Protein AF-A0A1I6ZX59-F1 (afdb_monomer_lite)

Radius of gyration: 20.3 Å; chains: 1; bounding box: 28×50×52 Å

Organism: NCBI:txid995060

Foldseek 3Di:
DAFAEAEDECAAPVQHVVNSLVVCVVGVRYAYEYAYPDNDDDQEPVPQCQRPVQVVCCVPPNDHQDDDDDRDGSHYGYHDDDDDPPDDPPCPDPPPPDPPDDPDPVVVVVVVVVVD

pLDDT: mean 88.49, std 14.09, range [45.44, 98.62]

Sequence (116 aa):
MSGALLINQEFDAATPYSGALEVRRRFPESALIGVRSGVTHSGSLSGNACVDDRIAAYLADGELPERKRGDRADVVCAPLPAPDPGSEPNSGAKRRSEPRTTQPTVLRTALRSARR

Secondary structure (DSSP, 8-state):
--PPEEEEETT-SSS-HHHHHHHHHH-TT-EEEEETT---S--TTSS-HHHHHHHHHHHHH---PPPPSSSS-SEEEPPPPPPPTTSPP---S-------PPPPHHHHHHHHHTT-

Structure (mmCIF, N/CA/C/O backbone):
data_AF-A0A1I6ZX59-F1
#
_entry.id   AF-A0A1I6ZX59-F1
#
loop_
_atom_site.group_PDB
_atom_site.id
_atom_site.type_symbol
_atom_site.label_atom_id
_atom_site.label_alt_id
_atom_site.label_comp_id
_atom_site.label_asym_id
_atom_site.label_entity_id
_atom_site.label_seq_id
_atom_site.pdbx_PDB_ins_code
_atom_site.Cartn_x
_atom_site.Cartn_y
_atom_site.Cartn_z
_atom_site.occupancy
_atom_site.B_iso_or_equiv
_atom_site.auth_seq_id
_atom_site.auth_comp_id
_atom_site.auth_asym_id
_atom_site.auth_atom_id
_atom_site.pdbx_PDB_model_num
ATOM 1 N N . MET A 1 1 ? -15.171 -5.585 13.730 1.00 54.72 1 MET A N 1
ATOM 2 C CA . MET A 1 1 ? -14.806 -4.153 13.782 1.00 54.72 1 MET A CA 1
ATOM 3 C C . MET A 1 1 ? -14.353 -3.777 12.387 1.00 54.72 1 MET A C 1
ATOM 5 O O . MET A 1 1 ? -13.530 -4.496 11.843 1.00 54.72 1 MET A O 1
ATOM 9 N N . SER A 1 2 ? -14.952 -2.754 11.780 1.00 77.62 2 SER A N 1
ATOM 10 C CA . SER A 1 2 ? -14.664 -2.365 10.394 1.00 77.62 2 SER A CA 1
ATOM 11 C C . SER A 1 2 ? -13.552 -1.315 10.386 1.00 77.62 2 SER A C 1
ATOM 13 O O . SER A 1 2 ? -13.794 -0.161 10.733 1.00 77.62 2 SER A O 1
ATOM 15 N N . GLY A 1 3 ? -12.330 -1.727 10.057 1.00 93.19 3 GLY A N 1
ATOM 16 C CA . GLY A 1 3 ? -11.193 -0.831 9.835 1.00 93.19 3 GLY A CA 1
ATOM 17 C C . GLY A 1 3 ? -10.987 -0.539 8.350 1.00 93.19 3 GLY A C 1
ATOM 18 O O . GLY A 1 3 ? -11.619 -1.168 7.511 1.00 93.19 3 GLY A O 1
ATOM 19 N N . ALA A 1 4 ? -10.106 0.402 8.013 1.00 96.75 4 ALA A N 1
ATOM 20 C CA . ALA A 1 4 ? -9.758 0.696 6.621 1.00 96.75 4 ALA A CA 1
ATOM 21 C C . ALA A 1 4 ? -8.484 -0.048 6.190 1.00 96.75 4 ALA A C 1
ATOM 23 O O . ALA A 1 4 ? -7.489 -0.041 6.919 1.00 96.75 4 ALA A O 1
ATOM 24 N N . LEU A 1 5 ? -8.476 -0.614 4.982 1.00 97.94 5 LEU A N 1
ATOM 25 C CA . LEU A 1 5 ? -7.247 -1.075 4.336 1.00 97.94 5 LEU A CA 1
ATOM 26 C C . LEU A 1 5 ? -6.571 0.095 3.606 1.00 97.94 5 LEU A C 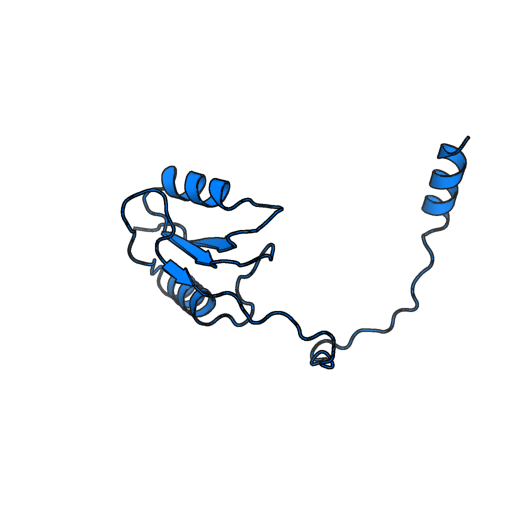1
ATOM 28 O O . LEU A 1 5 ? -7.144 0.691 2.695 1.00 97.94 5 LEU A O 1
ATOM 32 N N . LEU A 1 6 ? -5.344 0.416 4.004 1.00 97.81 6 LEU A N 1
ATOM 33 C CA . LEU A 1 6 ? -4.494 1.435 3.393 1.00 97.81 6 LEU A CA 1
ATOM 34 C C . LEU A 1 6 ? -3.441 0.760 2.512 1.00 97.81 6 LEU A C 1
ATOM 36 O O . LEU A 1 6 ? -2.899 -0.288 2.867 1.00 97.81 6 LEU A O 1
ATOM 40 N N . ILE A 1 7 ? -3.115 1.373 1.377 1.00 98.06 7 ILE A N 1
ATOM 41 C CA . ILE A 1 7 ? -2.147 0.841 0.410 1.00 98.06 7 ILE A CA 1
ATOM 42 C C . ILE A 1 7 ? -1.271 2.000 -0.053 1.00 98.06 7 ILE A C 1
ATOM 44 O O . ILE A 1 7 ? -1.799 3.018 -0.490 1.00 98.06 7 ILE A O 1
ATOM 48 N N . ASN A 1 8 ? 0.054 1.859 0.028 1.00 98.00 8 ASN A N 1
ATOM 49 C CA . ASN A 1 8 ? 0.975 2.885 -0.465 1.00 98.00 8 ASN A CA 1
ATOM 50 C C . ASN A 1 8 ? 2.276 2.279 -1.001 1.00 98.00 8 ASN A C 1
ATOM 52 O O . ASN A 1 8 ? 2.734 1.232 -0.540 1.00 98.00 8 ASN A O 1
ATOM 56 N N . GLN A 1 9 ? 2.900 2.971 -1.950 1.00 97.44 9 GLN A N 1
ATOM 57 C CA . GLN A 1 9 ? 4.252 2.660 -2.419 1.00 97.44 9 GLN A CA 1
ATOM 58 C C . GLN A 1 9 ? 5.277 3.475 -1.612 1.00 97.44 9 GLN A C 1
ATOM 60 O O . GLN A 1 9 ? 4.968 4.578 -1.163 1.00 97.44 9 GLN A O 1
ATOM 65 N N . GLU A 1 10 ? 6.486 2.956 -1.396 1.00 97.12 10 GLU A N 1
ATOM 66 C CA . GLU A 1 10 ? 7.515 3.650 -0.598 1.00 97.12 10 GLU A CA 1
ATOM 67 C C . GLU A 1 10 ? 7.939 5.004 -1.201 1.00 97.12 10 GLU A C 1
ATOM 69 O O . GLU A 1 10 ? 8.127 5.971 -0.464 1.00 97.12 10 GLU A O 1
ATOM 74 N N . PHE A 1 11 ? 8.026 5.096 -2.532 1.00 97.06 11 PHE A N 1
ATOM 75 C CA . PHE A 1 11 ? 8.460 6.285 -3.275 1.00 97.06 11 PHE A CA 1
ATOM 76 C C . PHE A 1 11 ? 7.336 6.917 -4.115 1.00 97.06 11 PHE A C 1
ATOM 78 O O . PHE A 1 11 ? 7.594 7.480 -5.179 1.00 97.06 11 PHE A O 1
ATOM 85 N N . ASP A 1 12 ? 6.084 6.834 -3.656 1.00 97.56 12 ASP A N 1
ATOM 86 C CA . ASP A 1 12 ? 4.976 7.575 -4.270 1.00 97.56 12 ASP A CA 1
ATOM 87 C C . ASP A 1 12 ? 5.184 9.092 -4.092 1.00 97.56 12 ASP A C 1
ATOM 89 O O . ASP A 1 12 ? 5.202 9.605 -2.972 1.00 97.56 12 ASP A O 1
ATOM 93 N N . ALA A 1 13 ? 5.358 9.815 -5.200 1.00 96.25 13 ALA A N 1
ATOM 94 C CA . ALA A 1 13 ? 5.618 11.254 -5.182 1.00 96.25 13 ALA A CA 1
ATOM 95 C C . ALA A 1 13 ? 4.358 12.108 -4.956 1.00 96.25 13 ALA A C 1
ATOM 97 O O . ALA A 1 13 ? 4.464 13.223 -4.446 1.00 96.25 13 ALA A O 1
ATOM 98 N N . ALA A 1 14 ? 3.180 11.622 -5.354 1.00 97.56 14 ALA A N 1
ATOM 99 C CA . ALA A 1 14 ? 1.932 12.379 -5.258 1.00 97.56 14 ALA A CA 1
ATOM 100 C C . ALA A 1 14 ? 1.284 12.212 -3.879 1.00 97.56 14 ALA A C 1
ATOM 102 O O . ALA A 1 14 ? 0.765 13.176 -3.314 1.00 97.56 14 ALA A O 1
ATOM 103 N N . THR A 1 15 ? 1.377 11.009 -3.310 1.00 96.62 15 THR A N 1
ATOM 104 C CA . THR A 1 15 ? 0.955 10.699 -1.940 1.00 96.62 15 THR A CA 1
ATOM 105 C C . THR A 1 15 ? 2.109 10.059 -1.166 1.00 96.62 15 THR A C 1
ATOM 107 O O . THR A 1 15 ? 2.190 8.831 -1.076 1.00 96.62 15 THR A O 1
ATOM 110 N N . PRO A 1 16 ? 3.022 10.877 -0.600 1.00 97.44 16 PRO A N 1
ATOM 111 C CA . PRO A 1 16 ? 4.208 10.380 0.090 1.00 97.44 16 PRO A CA 1
ATOM 112 C C . PRO A 1 16 ? 3.887 9.367 1.188 1.00 97.44 16 PRO A C 1
ATOM 114 O O . PRO A 1 16 ? 2.937 9.537 1.954 1.00 97.44 16 PRO A O 1
ATOM 117 N N . TYR A 1 17 ? 4.735 8.345 1.320 1.00 97.75 17 TYR A N 1
ATOM 118 C CA . TYR A 1 17 ? 4.551 7.240 2.268 1.00 97.75 17 TYR A CA 1
ATOM 119 C C . TYR A 1 17 ? 4.409 7.687 3.733 1.00 97.75 17 TYR A C 1
ATOM 121 O O . TYR A 1 17 ? 3.661 7.085 4.503 1.00 97.75 17 TYR A O 1
ATOM 129 N N . SER A 1 18 ? 5.048 8.795 4.118 1.00 98.31 18 SER A N 1
ATOM 130 C CA . SER A 1 18 ? 4.866 9.415 5.439 1.00 98.31 18 SER A CA 1
ATOM 131 C C . SER A 1 18 ? 3.418 9.848 5.707 1.00 98.31 18 SER A C 1
ATOM 133 O O . SER A 1 18 ? 2.962 9.790 6.848 1.00 98.31 18 SER A O 1
ATOM 135 N N . GLY A 1 19 ? 2.671 10.227 4.668 1.00 98.12 19 GLY A N 1
ATOM 136 C CA . GLY A 1 19 ? 1.239 10.499 4.748 1.00 98.12 19 GLY A CA 1
ATOM 137 C C . GLY A 1 19 ? 0.431 9.239 5.054 1.00 98.12 19 GLY A C 1
ATOM 138 O O . GLY A 1 19 ? -0.443 9.271 5.916 1.00 98.12 19 GLY A O 1
ATOM 139 N N . ALA A 1 20 ? 0.762 8.108 4.425 1.00 97.69 20 ALA A N 1
ATOM 140 C CA . ALA A 1 20 ? 0.113 6.826 4.711 1.00 97.69 20 ALA A CA 1
ATOM 141 C C . ALA A 1 20 ? 0.373 6.355 6.154 1.00 97.69 20 ALA A C 1
ATOM 143 O O . ALA A 1 20 ? -0.541 5.871 6.823 1.00 97.69 20 ALA A O 1
ATOM 144 N N . LEU A 1 21 ? 1.595 6.556 6.658 1.00 98.44 21 LEU A N 1
ATOM 145 C CA . LEU A 1 21 ? 1.947 6.311 8.059 1.00 98.44 21 LEU A CA 1
ATOM 146 C C . LEU A 1 21 ? 1.140 7.197 9.022 1.00 98.44 21 LEU A C 1
ATOM 148 O O . LEU A 1 21 ? 0.588 6.705 10.008 1.00 98.44 21 LEU A O 1
ATOM 152 N N . GLU A 1 22 ? 0.982 8.483 8.705 1.00 98.50 22 GLU A N 1
ATOM 153 C CA . GLU A 1 22 ? 0.154 9.395 9.501 1.00 98.50 22 GLU A CA 1
ATOM 154 C C . GLU A 1 22 ? -1.328 8.988 9.512 1.00 98.50 22 GLU A C 1
ATOM 156 O O . GLU A 1 22 ? -1.953 8.937 10.572 1.00 98.50 22 GLU A O 1
ATOM 161 N N . VAL A 1 23 ? -1.904 8.633 8.360 1.00 97.94 23 VAL A N 1
ATOM 162 C CA . VAL A 1 23 ? -3.281 8.113 8.303 1.00 97.94 23 VAL A CA 1
ATOM 163 C C . VAL A 1 23 ? -3.390 6.859 9.168 1.00 97.94 23 VAL A C 1
ATOM 165 O O . VAL A 1 23 ? -4.240 6.791 10.056 1.00 97.94 23 VAL A O 1
ATOM 168 N N . ARG A 1 24 ? -2.474 5.901 9.011 1.00 97.75 24 ARG A N 1
ATOM 169 C CA . ARG A 1 24 ? -2.450 4.689 9.834 1.00 97.75 24 ARG A CA 1
ATOM 170 C C . ARG A 1 24 ? -2.385 4.997 11.333 1.00 97.75 24 ARG A C 1
ATOM 172 O O . ARG A 1 24 ? -3.015 4.296 12.127 1.00 97.75 24 ARG A O 1
ATOM 179 N N . ARG A 1 25 ? -1.627 6.017 11.742 1.00 97.44 25 ARG A N 1
ATOM 180 C CA . ARG A 1 25 ? -1.520 6.460 13.139 1.00 97.44 25 ARG A CA 1
ATOM 181 C C . ARG A 1 25 ? -2.829 7.054 13.659 1.00 97.44 25 ARG A C 1
ATOM 183 O O . ARG A 1 25 ? -3.214 6.745 14.783 1.00 97.44 25 ARG A O 1
ATOM 190 N N . ARG A 1 26 ? -3.517 7.869 12.854 1.00 97.56 26 ARG A N 1
ATOM 191 C CA . ARG A 1 26 ? -4.800 8.499 13.219 1.00 97.56 26 ARG A CA 1
ATOM 192 C C . ARG A 1 26 ? -5.977 7.522 13.233 1.00 97.56 26 ARG A C 1
ATOM 194 O O . ARG A 1 26 ? -6.917 7.731 13.992 1.00 97.56 26 ARG A O 1
ATOM 201 N N . PHE A 1 27 ? -5.918 6.462 12.428 1.00 96.69 27 PHE A N 1
ATOM 202 C CA . PHE A 1 27 ? -6.951 5.429 12.337 1.00 96.69 27 PHE A CA 1
ATOM 203 C C . PHE A 1 27 ? -6.416 4.093 12.885 1.00 96.69 27 PHE A C 1
ATOM 205 O O . PHE A 1 27 ? -5.893 3.283 12.117 1.00 96.69 27 PHE A O 1
ATOM 212 N N . PRO A 1 28 ? -6.505 3.830 14.203 1.00 94.12 28 PRO A N 1
ATOM 213 C CA . PRO A 1 28 ? -5.852 2.678 14.836 1.00 94.12 28 PRO A CA 1
ATOM 214 C C . PRO A 1 28 ? -6.398 1.318 14.382 1.00 94.12 28 PRO A C 1
ATOM 216 O O . PRO A 1 28 ? -5.647 0.349 14.379 1.00 94.12 28 PRO A O 1
ATOM 219 N N . GLU A 1 29 ? -7.650 1.269 13.927 1.00 95.88 29 GLU A N 1
ATOM 220 C CA . GLU A 1 29 ? -8.274 0.060 13.372 1.00 95.88 29 GLU A CA 1
ATOM 221 C C . GLU A 1 29 ? -7.876 -0.205 11.910 1.00 95.88 29 GLU A C 1
ATOM 223 O O . GLU A 1 29 ? -8.249 -1.225 11.346 1.00 95.88 29 GLU A O 1
ATOM 228 N N . SER A 1 30 ? -7.146 0.711 11.261 1.00 97.44 30 SER A N 1
ATOM 229 C CA . SER A 1 30 ? -6.664 0.500 9.890 1.00 97.44 30 SER A CA 1
ATOM 230 C C . SER A 1 30 ? -5.463 -0.447 9.831 1.00 97.44 30 SER A C 1
ATOM 232 O O . SER A 1 30 ? -4.749 -0.630 10.820 1.00 97.44 30 SER A O 1
ATOM 234 N N . ALA A 1 31 ? -5.189 -0.990 8.648 1.00 98.19 31 ALA A N 1
ATOM 235 C CA . ALA A 1 31 ? -3.943 -1.692 8.353 1.00 98.19 31 ALA A CA 1
ATOM 236 C C . ALA A 1 31 ? -3.316 -1.153 7.061 1.00 98.19 31 ALA A C 1
ATOM 238 O O . ALA A 1 31 ? -4.031 -0.815 6.122 1.00 98.19 31 ALA A O 1
ATOM 239 N N . LEU A 1 32 ? -1.986 -1.069 7.004 1.00 98.50 32 LEU A N 1
ATOM 240 C CA . LEU A 1 32 ? -1.229 -0.561 5.860 1.00 98.50 32 LEU A CA 1
ATOM 241 C C . LEU A 1 32 ? -0.452 -1.670 5.156 1.00 98.50 32 LEU A C 1
ATOM 243 O O . LEU A 1 32 ? 0.437 -2.298 5.738 1.00 98.50 32 LEU A O 1
ATOM 247 N N . ILE A 1 33 ? -0.719 -1.817 3.864 1.00 98.56 33 ILE A N 1
ATOM 248 C CA . ILE A 1 33 ? 0.145 -2.515 2.919 1.00 98.56 33 ILE A CA 1
ATOM 249 C C . ILE A 1 33 ? 1.146 -1.500 2.358 1.00 98.56 33 ILE A C 1
ATOM 251 O O . ILE A 1 33 ? 0.767 -0.535 1.693 1.00 98.56 33 ILE A O 1
ATOM 255 N N . GLY A 1 34 ? 2.432 -1.720 2.623 1.00 98.00 34 GLY A N 1
ATOM 256 C CA . GLY A 1 34 ? 3.527 -0.958 2.030 1.00 98.00 34 GLY A CA 1
ATOM 257 C C . GLY A 1 34 ? 4.199 -1.749 0.915 1.00 98.00 34 GLY A C 1
ATOM 258 O O . GLY A 1 34 ? 4.546 -2.914 1.103 1.00 98.00 34 GLY A O 1
ATOM 259 N N . VAL A 1 35 ? 4.431 -1.131 -0.238 1.00 98.06 35 VAL A N 1
ATOM 260 C CA . VAL A 1 35 ? 5.239 -1.737 -1.304 1.00 98.06 35 VAL A CA 1
ATOM 261 C C . VAL A 1 35 ? 6.640 -1.142 -1.268 1.00 98.06 35 VAL A C 1
ATOM 263 O O . VAL A 1 35 ? 6.847 0.021 -1.627 1.00 98.06 35 VAL A O 1
ATOM 266 N N . ARG A 1 36 ? 7.602 -1.943 -0.798 1.00 97.50 36 ARG A N 1
ATOM 267 C CA . ARG A 1 36 ? 8.996 -1.516 -0.640 1.00 97.50 36 ARG A CA 1
ATOM 268 C C . ARG A 1 36 ? 9.604 -1.226 -2.004 1.00 97.50 36 ARG A C 1
ATOM 270 O O . ARG A 1 36 ? 9.447 -2.011 -2.930 1.00 97.50 36 ARG A O 1
ATOM 277 N N . SER A 1 37 ? 10.294 -0.104 -2.115 1.00 96.38 37 SER A N 1
ATOM 278 C CA . SER A 1 37 ? 10.907 0.407 -3.338 1.00 96.38 37 SER A CA 1
ATOM 279 C C . SER A 1 37 ? 9.933 0.620 -4.504 1.00 96.38 37 SER A C 1
ATOM 281 O O . SER A 1 37 ? 10.365 0.785 -5.642 1.00 96.38 37 SER A O 1
ATOM 283 N N . GLY A 1 38 ? 8.623 0.629 -4.240 1.00 95.50 38 GLY A N 1
ATOM 284 C CA . GLY A 1 38 ? 7.607 0.959 -5.232 1.00 95.50 38 GLY A CA 1
ATOM 285 C C . GLY A 1 38 ? 7.622 2.449 -5.572 1.00 95.50 38 GLY A C 1
ATOM 286 O O . GLY A 1 38 ? 7.798 3.276 -4.682 1.00 95.50 38 GLY A O 1
ATOM 287 N N . VAL A 1 39 ? 7.425 2.786 -6.848 1.00 94.81 39 VAL A N 1
ATOM 288 C CA . VAL A 1 39 ? 7.598 4.153 -7.394 1.00 94.81 39 VAL A CA 1
ATOM 289 C C . VAL A 1 39 ? 6.349 4.704 -8.092 1.00 94.81 39 VAL A C 1
ATOM 291 O O . VAL A 1 39 ? 6.382 5.784 -8.675 1.00 94.81 39 VAL A O 1
ATOM 294 N N . THR A 1 40 ? 5.252 3.946 -8.101 1.00 92.25 40 THR A N 1
ATOM 295 C CA . THR A 1 40 ? 4.011 4.333 -8.780 1.00 92.25 40 THR A CA 1
ATOM 296 C C . THR A 1 40 ? 3.095 5.132 -7.855 1.00 92.25 40 THR A C 1
ATOM 298 O O . THR A 1 40 ? 3.194 5.046 -6.634 1.00 92.25 40 THR A O 1
ATOM 301 N N . HIS A 1 41 ? 2.172 5.888 -8.448 1.00 92.50 41 HIS A N 1
ATOM 302 C CA . HIS A 1 41 ? 1.029 6.456 -7.745 1.00 92.50 41 HIS A CA 1
ATOM 303 C C . HIS A 1 41 ? -0.206 5.642 -8.139 1.00 92.50 41 HIS A C 1
ATOM 305 O O . HIS A 1 41 ? -0.598 5.672 -9.303 1.00 92.50 41 HIS A O 1
ATOM 311 N N . SER A 1 42 ? -0.795 4.903 -7.191 1.00 81.00 42 SER A N 1
ATOM 312 C CA . SER A 1 42 ? -1.859 3.891 -7.404 1.00 81.00 42 SER A CA 1
ATOM 313 C C . SER A 1 42 ? -1.385 2.540 -7.981 1.00 81.00 42 SER A C 1
ATOM 315 O O . SER A 1 42 ? -1.626 2.225 -9.140 1.00 81.00 42 SER A O 1
ATOM 317 N N . GLY A 1 43 ? -0.734 1.708 -7.157 1.00 84.81 43 GLY A N 1
ATOM 318 C CA . GLY A 1 43 ? -0.264 0.357 -7.531 1.00 84.81 43 GLY A CA 1
ATOM 319 C C . GLY A 1 43 ? -1.212 -0.810 -7.204 1.00 84.81 43 GLY A C 1
ATOM 320 O O . GLY A 1 43 ? -0.782 -1.961 -7.220 1.00 84.81 43 GLY A O 1
ATOM 321 N N . SER A 1 44 ? -2.462 -0.526 -6.841 1.00 92.38 44 SER A N 1
ATOM 322 C CA . SER A 1 44 ? -3.470 -1.528 -6.465 1.00 92.38 44 SER A CA 1
ATOM 323 C C . SER A 1 44 ? -4.071 -2.228 -7.688 1.00 92.38 44 SER A C 1
ATOM 325 O O . SER A 1 44 ? -4.214 -1.599 -8.736 1.00 92.38 44 SER A O 1
ATOM 327 N N . LEU A 1 45 ? -4.477 -3.496 -7.553 1.00 94.19 45 LEU A N 1
ATOM 328 C CA . LEU A 1 45 ? -5.185 -4.272 -8.588 1.00 94.19 45 LEU A CA 1
ATOM 329 C C . LEU A 1 45 ? -4.452 -4.286 -9.936 1.00 94.19 45 LEU A C 1
ATOM 331 O O . LEU A 1 45 ? -5.054 -4.185 -11.003 1.00 94.19 45 LEU A O 1
ATOM 335 N N . SER A 1 46 ? -3.124 -4.361 -9.864 1.00 92.81 46 SER A N 1
ATOM 336 C CA . SER A 1 46 ? -2.217 -4.225 -11.010 1.00 92.81 46 SER A CA 1
ATOM 337 C C . SER A 1 46 ? -1.426 -5.509 -11.296 1.00 92.81 46 SER A C 1
ATOM 339 O O . SER A 1 46 ? -0.483 -5.485 -12.084 1.00 92.81 46 SER A O 1
ATOM 341 N N . GLY A 1 47 ? -1.795 -6.633 -10.671 1.00 94.38 47 GLY A N 1
ATOM 342 C CA . GLY A 1 47 ? -1.168 -7.945 -10.854 1.00 94.38 47 GLY A CA 1
ATOM 343 C C . GLY A 1 47 ? -0.115 -8.289 -9.799 1.00 94.38 47 GLY A C 1
ATOM 344 O O . GLY A 1 47 ? 0.679 -9.208 -9.996 1.00 94.38 47 GLY A O 1
ATOM 345 N N . ASN A 1 48 ? -0.076 -7.562 -8.680 1.00 96.38 48 ASN A N 1
ATOM 346 C CA . ASN A 1 48 ? 0.809 -7.877 -7.562 1.00 96.38 48 ASN A CA 1
ATOM 347 C C . ASN A 1 48 ? 0.051 -8.740 -6.555 1.00 96.38 48 ASN A C 1
ATOM 349 O O . ASN A 1 48 ? -0.616 -8.193 -5.684 1.00 96.38 48 ASN A O 1
ATOM 353 N N . ALA A 1 49 ? 0.185 -10.066 -6.634 1.00 97.69 49 ALA A N 1
ATOM 354 C CA . ALA A 1 49 ? -0.563 -11.002 -5.783 1.00 97.69 49 ALA A CA 1
ATOM 355 C C . ALA A 1 49 ? -0.475 -10.672 -4.278 1.00 97.69 49 ALA A C 1
ATOM 357 O O . ALA A 1 49 ? -1.476 -10.693 -3.574 1.00 97.69 49 ALA A O 1
ATOM 358 N N . CYS A 1 50 ? 0.693 -10.242 -3.778 1.00 98.19 50 CYS A N 1
ATOM 359 C CA . CYS A 1 50 ? 0.836 -9.854 -2.370 1.00 98.19 50 CYS A CA 1
ATOM 360 C C . CYS A 1 50 ? -0.105 -8.702 -1.970 1.00 98.19 50 CYS A C 1
ATOM 362 O O . CYS A 1 50 ? -0.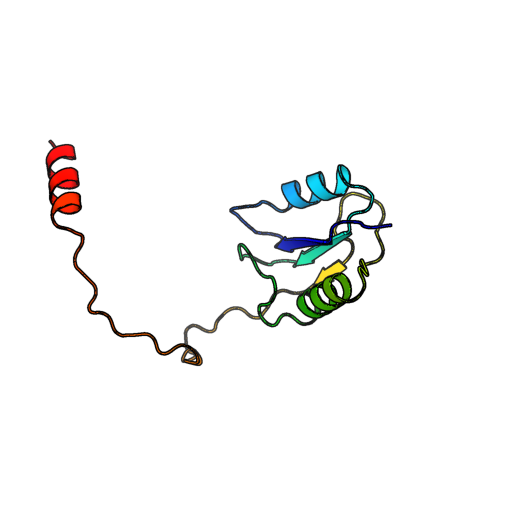635 -8.703 -0.857 1.00 98.19 50 CYS A O 1
ATOM 364 N N . VAL A 1 51 ? -0.307 -7.729 -2.859 1.00 98.25 51 VAL A N 1
ATOM 365 C CA . VAL A 1 51 ? -1.212 -6.592 -2.648 1.00 98.25 51 VAL A CA 1
ATOM 366 C C . VAL A 1 51 ? -2.652 -6.991 -2.974 1.00 98.25 51 VAL A C 1
ATOM 368 O O . VAL A 1 51 ? -3.543 -6.794 -2.152 1.00 98.25 51 VAL A O 1
ATOM 371 N N . ASP A 1 52 ? -2.868 -7.579 -4.147 1.00 98.19 52 ASP A N 1
ATOM 372 C CA . ASP A 1 52 ? -4.185 -7.826 -4.731 1.00 98.19 52 ASP A CA 1
ATOM 373 C C . ASP A 1 52 ? -4.977 -8.878 -3.948 1.00 98.19 52 ASP A C 1
ATOM 375 O O . ASP A 1 52 ? -6.162 -8.665 -3.698 1.00 98.19 52 ASP A O 1
ATOM 379 N N . ASP A 1 53 ? -4.332 -9.939 -3.453 1.00 98.38 53 ASP A N 1
ATOM 380 C CA . ASP A 1 53 ? -5.002 -10.964 -2.640 1.00 98.38 53 ASP A CA 1
ATOM 381 C C . ASP A 1 53 ? -5.536 -10.376 -1.324 1.00 98.38 53 ASP A C 1
ATOM 383 O O . ASP A 1 53 ? -6.606 -10.746 -0.849 1.00 98.38 53 ASP A O 1
ATOM 387 N N . ARG A 1 54 ? -4.823 -9.402 -0.742 1.00 98.12 54 ARG A N 1
ATOM 388 C CA . ARG A 1 54 ? -5.243 -8.726 0.499 1.00 98.12 54 ARG A CA 1
ATOM 389 C C . ARG A 1 54 ? -6.352 -7.716 0.263 1.00 98.12 54 ARG A C 1
ATOM 391 O O . ARG A 1 54 ? -7.209 -7.546 1.123 1.00 98.12 54 ARG A O 1
ATOM 398 N N . ILE A 1 55 ? -6.342 -7.056 -0.895 1.00 98.12 55 ILE A N 1
ATOM 399 C CA . ILE A 1 55 ? -7.474 -6.234 -1.326 1.00 98.12 55 ILE A CA 1
ATOM 400 C C . ILE A 1 55 ? -8.703 -7.125 -1.506 1.00 98.12 55 ILE A C 1
ATOM 402 O O . ILE A 1 55 ? -9.775 -6.774 -1.023 1.00 98.12 55 ILE A O 1
ATOM 406 N N . ALA A 1 56 ? -8.551 -8.273 -2.169 1.00 98.25 56 ALA A N 1
ATOM 407 C CA . ALA A 1 56 ? -9.642 -9.209 -2.403 1.00 98.25 56 ALA A CA 1
ATOM 408 C C . ALA A 1 56 ? -10.234 -9.739 -1.090 1.00 98.25 56 ALA A C 1
ATOM 410 O O . ALA A 1 56 ? -11.452 -9.696 -0.944 1.00 98.25 56 ALA A O 1
ATOM 411 N N . ALA A 1 57 ? -9.395 -10.153 -0.132 1.00 97.88 57 ALA A N 1
ATOM 412 C CA . ALA A 1 57 ? -9.837 -10.560 1.203 1.00 97.88 57 ALA A CA 1
ATOM 413 C C . ALA A 1 57 ? -10.625 -9.429 1.886 1.00 97.88 57 ALA A C 1
ATOM 415 O O . ALA A 1 57 ? -11.823 -9.561 2.112 1.00 97.88 57 ALA A O 1
ATOM 416 N N . TYR A 1 58 ? -10.022 -8.243 2.039 1.00 97.81 58 TYR A N 1
ATOM 417 C CA . TYR A 1 58 ? -10.686 -7.091 2.659 1.00 97.81 58 TYR A CA 1
ATOM 418 C C . TYR A 1 58 ? -12.040 -6.736 2.022 1.00 97.81 58 TYR A C 1
ATOM 420 O O . TYR A 1 58 ? -12.986 -6.388 2.725 1.00 97.81 58 TYR A O 1
ATOM 428 N N . LEU A 1 59 ? -12.159 -6.817 0.695 1.00 97.12 59 LEU A N 1
ATOM 429 C CA . LEU A 1 59 ? -13.422 -6.548 0.005 1.00 97.12 59 LEU A CA 1
ATOM 430 C C . LEU A 1 59 ? -14.454 -7.673 0.167 1.00 97.12 59 LEU A C 1
ATOM 432 O O . LEU A 1 59 ? -15.651 -7.387 0.149 1.00 97.12 59 LEU A O 1
ATOM 436 N N . ALA A 1 60 ? -14.018 -8.928 0.284 1.00 97.44 60 ALA A N 1
ATOM 437 C CA . ALA A 1 60 ? -14.898 -10.088 0.387 1.00 97.44 60 ALA A CA 1
ATOM 438 C C . ALA A 1 60 ? -15.471 -10.268 1.799 1.00 97.44 60 ALA A C 1
ATOM 440 O O . ALA A 1 60 ? -16.663 -10.543 1.945 1.00 97.44 60 ALA A O 1
ATOM 441 N N . ASP A 1 61 ? -14.639 -10.115 2.828 1.00 95.75 61 ASP A N 1
ATOM 442 C CA . ASP A 1 61 ? -14.982 -10.458 4.213 1.00 95.75 61 ASP A CA 1
ATOM 443 C C . ASP A 1 61 ? -14.601 -9.377 5.243 1.00 95.75 61 ASP A C 1
ATOM 445 O O . ASP A 1 61 ? -14.980 -9.477 6.414 1.00 95.75 61 ASP A O 1
ATOM 449 N N . GLY A 1 62 ? -13.920 -8.308 4.820 1.00 96.25 62 GLY A N 1
ATOM 450 C CA . GLY A 1 62 ? -13.425 -7.263 5.715 1.00 96.25 62 GLY A CA 1
ATOM 451 C C . GLY A 1 62 ? -12.117 -7.615 6.429 1.00 96.25 62 GLY A C 1
ATOM 452 O O . GLY A 1 62 ? -11.741 -6.895 7.357 1.00 96.25 62 GLY A O 1
ATOM 453 N N . GLU A 1 63 ? -11.425 -8.689 6.036 1.00 97.06 63 GLU A N 1
ATOM 454 C CA . GLU A 1 63 ? -10.149 -9.105 6.615 1.00 97.06 63 GLU A CA 1
ATOM 455 C C . GLU A 1 63 ? -9.078 -8.027 6.417 1.00 97.06 63 GLU A C 1
ATOM 457 O O . GLU A 1 63 ? -8.854 -7.498 5.327 1.00 97.06 63 GLU A O 1
ATOM 462 N N . LEU A 1 64 ? -8.380 -7.709 7.505 1.00 98.00 64 LEU A N 1
ATOM 463 C CA . LEU A 1 64 ? -7.246 -6.798 7.509 1.00 98.00 64 LEU A CA 1
ATOM 464 C C . LEU A 1 64 ? -5.978 -7.562 7.893 1.00 98.00 64 LEU A C 1
ATOM 466 O O . LEU A 1 64 ? -6.029 -8.423 8.775 1.00 98.00 64 LEU A O 1
ATOM 470 N N . PRO A 1 65 ? -4.815 -7.210 7.316 1.00 97.12 65 PRO A N 1
ATOM 471 C CA . PRO A 1 65 ? -3.548 -7.717 7.810 1.00 97.12 65 PRO A CA 1
ATOM 472 C C . PRO A 1 65 ? -3.345 -7.419 9.298 1.00 97.12 65 PRO A C 1
ATOM 474 O O . PRO A 1 65 ? -3.708 -6.343 9.776 1.00 97.12 65 PRO A O 1
ATOM 477 N N . GLU A 1 66 ? -2.692 -8.339 10.013 1.00 96.81 66 GLU A N 1
ATOM 478 C CA . GLU A 1 66 ? -2.382 -8.147 11.430 1.00 96.81 66 GLU A CA 1
ATOM 479 C C . GLU A 1 66 ? -1.578 -6.859 11.648 1.00 96.81 66 GLU A C 1
ATOM 481 O O . GLU A 1 66 ? -0.490 -6.663 11.089 1.00 96.81 66 GLU A O 1
ATOM 486 N N . ARG A 1 67 ? -2.112 -5.979 12.501 1.00 96.38 67 ARG A N 1
ATOM 487 C CA . ARG A 1 67 ? -1.501 -4.687 12.775 1.00 96.38 67 ARG A CA 1
ATOM 488 C C . ARG A 1 67 ? -0.214 -4.843 13.587 1.00 96.38 67 ARG A C 1
ATOM 490 O O . ARG A 1 67 ? -0.203 -5.308 14.724 1.00 96.38 67 ARG A O 1
ATOM 497 N N . LYS A 1 68 ? 0.892 -4.357 13.039 1.00 97.25 68 LYS A N 1
ATOM 498 C CA . LYS A 1 68 ? 2.210 -4.328 13.672 1.00 97.25 68 LYS A CA 1
ATOM 499 C C . LYS A 1 68 ? 2.367 -3.108 14.582 1.00 97.25 68 LYS A C 1
ATOM 501 O O . LYS A 1 68 ? 1.901 -2.012 14.293 1.00 97.25 68 LYS A O 1
ATOM 506 N N . ARG A 1 69 ? 3.092 -3.248 15.692 1.00 95.94 69 ARG A N 1
ATOM 507 C CA . ARG A 1 69 ? 3.416 -2.095 16.560 1.00 95.94 69 ARG A CA 1
ATOM 508 C C . ARG A 1 69 ? 4.269 -1.052 15.827 1.00 95.94 69 ARG A C 1
ATOM 510 O O . ARG A 1 69 ? 5.046 -1.410 14.953 1.00 95.94 69 ARG A O 1
ATOM 517 N N . GLY A 1 70 ? 4.211 0.209 16.252 1.00 95.12 70 GLY A N 1
ATOM 518 C CA . GLY A 1 70 ? 5.078 1.280 15.741 1.00 95.12 70 GLY A CA 1
ATOM 519 C C . GLY A 1 70 ? 4.650 1.865 14.391 1.00 95.12 70 GLY A C 1
ATOM 520 O O . GLY A 1 70 ? 3.616 1.489 13.837 1.00 95.12 70 GLY A O 1
ATOM 521 N N . ASP A 1 71 ? 5.448 2.811 13.892 1.00 95.19 71 ASP A N 1
ATOM 522 C CA . ASP A 1 71 ? 5.143 3.617 12.704 1.00 95.19 71 ASP A CA 1
ATOM 523 C C . ASP A 1 71 ? 5.716 2.982 11.427 1.00 95.19 71 ASP A C 1
ATOM 525 O O . ASP A 1 71 ? 6.748 3.387 10.896 1.00 95.19 71 ASP A O 1
ATOM 529 N N . ARG A 1 72 ? 5.091 1.882 10.996 1.00 97.75 72 ARG A N 1
ATOM 530 C CA . ARG A 1 72 ? 5.481 1.104 9.811 1.00 97.75 72 ARG A CA 1
ATOM 531 C C . ARG A 1 72 ? 4.268 0.436 9.167 1.00 97.75 72 ARG A C 1
ATOM 533 O O . ARG A 1 72 ? 3.211 0.358 9.788 1.00 97.75 72 ARG A O 1
ATOM 540 N N . ALA A 1 73 ? 4.450 -0.104 7.963 1.00 98.12 73 ALA A N 1
ATOM 541 C CA . ALA A 1 73 ? 3.453 -0.968 7.343 1.00 98.12 73 ALA A C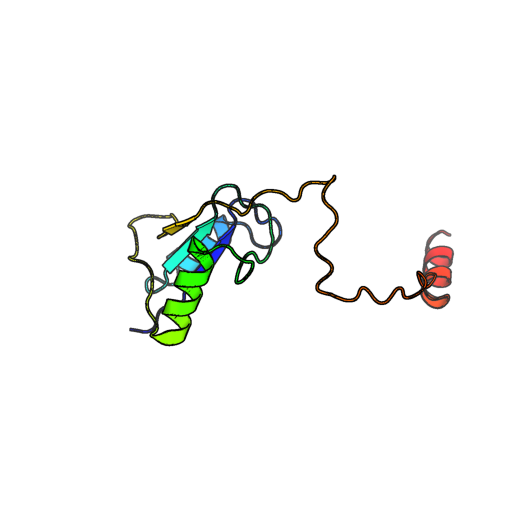A 1
ATOM 542 C C . ALA A 1 73 ? 3.255 -2.279 8.116 1.00 98.12 73 ALA A C 1
ATOM 544 O O . ALA A 1 73 ? 4.183 -2.839 8.714 1.00 98.12 73 ALA A O 1
ATOM 545 N N . ASP A 1 74 ? 2.030 -2.782 8.039 1.00 98.62 74 ASP A N 1
ATOM 546 C CA . ASP A 1 74 ? 1.590 -4.043 8.627 1.00 98.62 74 ASP A CA 1
ATOM 547 C C . ASP A 1 74 ? 2.022 -5.221 7.757 1.00 98.62 74 ASP A C 1
ATOM 549 O O . ASP A 1 74 ? 2.520 -6.235 8.249 1.00 98.62 74 ASP A O 1
ATOM 553 N N . VAL A 1 75 ? 1.996 -5.031 6.440 1.00 98.31 75 VAL A N 1
ATOM 554 C CA . VAL A 1 75 ? 2.576 -5.953 5.461 1.00 98.31 75 VAL A CA 1
ATOM 555 C C . VAL A 1 75 ? 3.474 -5.184 4.510 1.00 98.31 75 VAL A C 1
ATOM 557 O O . VAL A 1 75 ? 3.146 -4.077 4.095 1.00 98.31 75 VAL A O 1
ATOM 560 N N . VAL A 1 76 ? 4.608 -5.789 4.158 1.00 98.31 76 VAL A N 1
ATOM 561 C CA . VAL A 1 76 ? 5.524 -5.248 3.156 1.00 98.31 76 VAL A CA 1
ATOM 562 C C . VAL A 1 76 ? 5.560 -6.192 1.963 1.00 98.31 76 VAL A C 1
ATOM 564 O O . VAL A 1 76 ? 5.993 -7.335 2.102 1.00 98.31 76 VAL A O 1
ATOM 567 N N . CYS A 1 77 ? 5.121 -5.708 0.807 1.00 98.38 77 CYS A N 1
ATOM 568 C CA . CYS A 1 77 ? 5.182 -6.419 -0.465 1.00 98.38 77 CYS A CA 1
ATOM 569 C C . CYS A 1 77 ? 6.368 -5.922 -1.306 1.00 98.38 77 CYS A C 1
ATOM 571 O O . CYS A 1 77 ? 6.828 -4.787 -1.151 1.00 98.38 77 CYS A O 1
ATOM 573 N N . ALA A 1 78 ? 6.862 -6.774 -2.204 1.00 97.31 78 ALA A N 1
ATOM 574 C CA . ALA A 1 78 ? 7.789 -6.364 -3.257 1.00 97.31 78 ALA A CA 1
ATOM 575 C C . ALA A 1 78 ? 7.025 -5.638 -4.384 1.00 97.31 78 ALA A C 1
ATOM 577 O O . ALA A 1 78 ? 5.832 -5.906 -4.560 1.00 97.31 78 ALA A O 1
ATOM 578 N N . PRO A 1 79 ? 7.667 -4.732 -5.140 1.00 95.56 79 PRO A N 1
ATOM 579 C CA . PRO A 1 79 ? 7.043 -4.095 -6.290 1.00 95.56 79 PRO A CA 1
ATOM 580 C C . PRO A 1 79 ? 6.973 -5.078 -7.464 1.00 95.56 79 PRO A C 1
ATOM 582 O O . PRO A 1 79 ? 7.680 -6.088 -7.491 1.00 95.56 79 PRO A O 1
ATOM 585 N N . LEU A 1 80 ? 6.131 -4.771 -8.451 1.00 92.25 80 LEU A N 1
ATOM 586 C CA . LEU A 1 80 ? 6.187 -5.468 -9.735 1.00 92.25 80 LEU A CA 1
ATOM 587 C C . LEU A 1 80 ? 7.537 -5.204 -10.423 1.00 92.25 80 LEU A C 1
ATOM 589 O O . LEU A 1 80 ? 8.150 -4.159 -10.173 1.00 92.25 80 LEU A O 1
ATOM 593 N N . PRO A 1 81 ? 8.000 -6.114 -11.300 1.00 90.94 81 PRO A N 1
ATOM 594 C CA . PRO A 1 81 ? 9.163 -5.857 -12.135 1.00 90.94 81 PRO A CA 1
ATOM 595 C C . PRO A 1 81 ? 9.009 -4.546 -12.907 1.00 90.94 81 PRO A C 1
ATOM 597 O O . PRO A 1 81 ? 7.914 -4.200 -13.358 1.00 90.94 81 PRO A O 1
ATOM 600 N N . ALA A 1 82 ? 10.116 -3.824 -13.072 1.00 87.38 82 ALA A N 1
ATOM 601 C CA . ALA A 1 82 ? 10.124 -2.656 -13.936 1.00 87.38 82 ALA A CA 1
ATOM 602 C C . ALA A 1 82 ? 9.743 -3.067 -15.372 1.00 87.38 82 ALA A C 1
ATOM 604 O O . ALA A 1 82 ? 10.123 -4.158 -15.808 1.00 87.38 82 ALA A O 1
ATOM 605 N N . PRO A 1 83 ? 9.022 -2.210 -16.117 1.00 83.00 83 PRO A N 1
ATOM 606 C CA . PRO A 1 83 ? 8.785 -2.446 -17.532 1.00 83.00 83 PRO A CA 1
ATOM 607 C C . PRO A 1 83 ? 10.116 -2.586 -18.268 1.00 83.00 83 PRO A C 1
ATOM 609 O O . PRO A 1 83 ? 11.021 -1.773 -18.070 1.00 83.00 83 PRO A O 1
ATOM 612 N N . ASP A 1 84 ? 10.219 -3.589 -19.131 1.00 86.38 84 ASP A N 1
ATOM 613 C CA . ASP A 1 84 ? 11.346 -3.718 -20.044 1.00 86.38 84 ASP A CA 1
ATOM 614 C C . ASP A 1 84 ? 11.122 -2.801 -21.263 1.00 86.38 84 ASP A C 1
ATOM 616 O O . ASP A 1 84 ? 10.143 -2.993 -21.990 1.00 86.38 84 ASP A O 1
ATOM 620 N N . PRO A 1 85 ? 12.007 -1.817 -21.520 1.00 82.44 85 PRO A N 1
ATOM 621 C CA . PRO A 1 85 ? 11.899 -0.936 -22.680 1.00 82.44 85 PRO A CA 1
ATOM 622 C C . PRO A 1 85 ? 11.933 -1.668 -24.030 1.00 82.44 85 PRO A C 1
ATOM 624 O O . PRO A 1 85 ? 11.469 -1.109 -25.022 1.00 82.44 85 PRO A O 1
ATOM 627 N N . GLY A 1 86 ? 12.510 -2.876 -24.084 1.00 85.31 86 GLY A N 1
ATOM 628 C CA . GLY A 1 86 ? 12.615 -3.701 -25.290 1.00 85.31 86 GLY A CA 1
ATOM 629 C C . GLY A 1 86 ? 11.452 -4.673 -25.504 1.00 85.31 86 GLY A C 1
ATOM 630 O O . GLY A 1 86 ? 11.360 -5.282 -26.569 1.00 85.31 86 GLY A O 1
ATOM 631 N N . SER A 1 87 ? 10.560 -4.817 -24.523 1.00 77.81 87 SER A N 1
ATOM 632 C CA . SER A 1 87 ? 9.399 -5.700 -24.614 1.00 77.81 87 SER A CA 1
ATOM 633 C C . SER A 1 87 ? 8.250 -5.015 -25.355 1.00 77.81 87 SER A C 1
ATOM 635 O O . SER A 1 87 ? 7.861 -3.895 -25.014 1.00 77.81 87 SER A O 1
ATOM 637 N N . GLU A 1 88 ? 7.653 -5.686 -26.347 1.00 67.62 88 GLU A N 1
ATOM 638 C CA . GLU A 1 88 ? 6.410 -5.188 -26.941 1.00 67.62 88 GLU A CA 1
ATOM 639 C C . GLU A 1 88 ? 5.297 -5.201 -25.877 1.00 67.62 88 GLU A C 1
A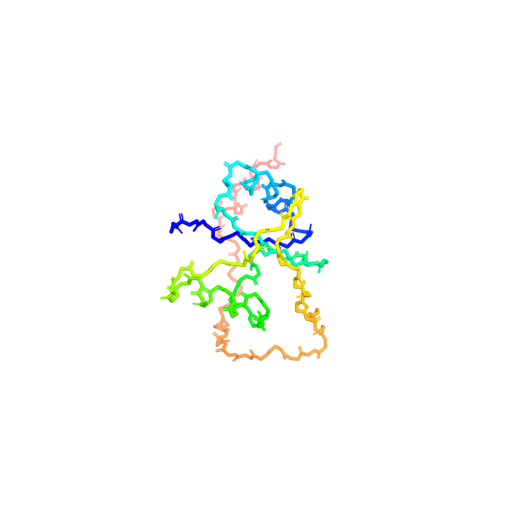TOM 641 O O . GLU A 1 88 ? 5.062 -6.232 -25.239 1.00 67.62 88 GLU A O 1
ATOM 646 N N . PRO A 1 89 ? 4.594 -4.077 -25.645 1.00 62.53 89 PRO A N 1
ATOM 647 C CA . PRO A 1 89 ? 3.517 -4.050 -24.672 1.00 62.53 89 PRO A CA 1
ATOM 648 C C . PRO A 1 89 ? 2.409 -5.002 -25.123 1.00 62.53 89 PRO A C 1
ATOM 650 O O . PRO A 1 89 ? 1.880 -4.871 -26.231 1.00 62.53 89 PRO A O 1
ATOM 653 N N . ASN A 1 90 ? 2.032 -5.935 -24.243 1.00 61.09 90 ASN A N 1
ATOM 654 C CA . ASN A 1 90 ? 0.899 -6.833 -24.446 1.00 61.09 90 ASN A CA 1
ATOM 655 C C . ASN A 1 90 ? -0.356 -5.983 -24.704 1.00 61.09 90 ASN A C 1
ATOM 657 O O . ASN A 1 90 ? -0.953 -5.406 -23.793 1.00 61.09 90 ASN A O 1
ATOM 661 N N . SER A 1 91 ? -0.714 -5.843 -25.980 1.00 56.75 91 SER A N 1
ATOM 662 C CA . SER A 1 91 ? -1.743 -4.930 -26.474 1.00 56.75 91 SER A CA 1
ATOM 663 C C . SER A 1 91 ? -3.140 -5.506 -26.232 1.00 56.75 91 SER A C 1
ATOM 665 O O . SER A 1 91 ? -3.894 -5.769 -27.162 1.00 56.75 91 SER A O 1
ATOM 667 N N . GLY A 1 92 ? -3.500 -5.716 -24.963 1.00 53.25 92 GLY A N 1
ATOM 668 C CA . GLY A 1 92 ? -4.868 -6.059 -24.558 1.00 53.25 92 GLY A CA 1
ATOM 669 C C . GLY A 1 92 ? -5.838 -4.880 -24.696 1.00 53.25 92 GLY A C 1
ATOM 670 O O . GLY A 1 92 ? -7.043 -5.070 -24.837 1.00 53.25 92 GLY A O 1
ATOM 671 N N . ALA A 1 93 ? -5.323 -3.649 -24.734 1.00 55.28 93 ALA A N 1
ATOM 672 C CA . ALA A 1 93 ? -6.091 -2.476 -25.118 1.00 55.28 93 ALA A CA 1
ATOM 673 C C . ALA A 1 93 ? -5.804 -2.170 -26.590 1.00 55.28 93 ALA A C 1
ATOM 675 O O . ALA A 1 93 ? -4.686 -1.788 -26.936 1.00 55.28 93 ALA A O 1
ATOM 676 N N . LYS A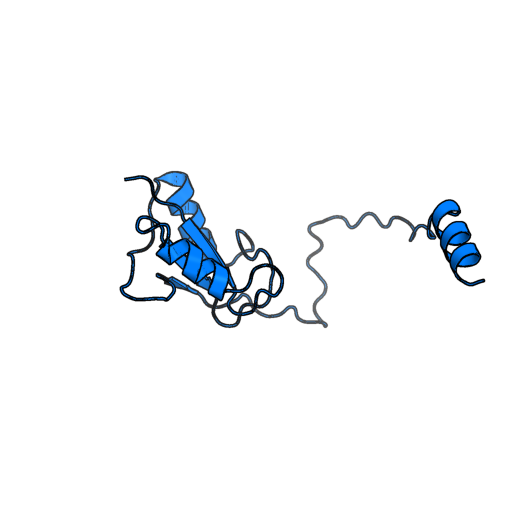 1 94 ? -6.813 -2.295 -27.467 1.00 45.44 94 LYS A N 1
ATOM 677 C CA . LYS A 1 94 ? -6.759 -1.692 -28.805 1.00 45.44 94 LYS A CA 1
ATOM 678 C C . LYS A 1 94 ? -6.483 -0.202 -28.623 1.00 45.44 94 LYS A C 1
ATOM 680 O O . LYS A 1 94 ? -7.397 0.576 -28.356 1.00 45.44 94 LYS A O 1
ATOM 685 N N . ARG A 1 95 ? -5.221 0.198 -28.760 1.00 54.53 95 ARG A N 1
ATOM 686 C CA . ARG A 1 95 ? -4.818 1.595 -28.828 1.00 54.53 95 ARG A CA 1
ATOM 687 C C . ARG A 1 95 ? -5.440 2.121 -30.113 1.00 54.53 95 ARG A C 1
ATOM 689 O O . ARG A 1 95 ? -4.896 1.902 -31.193 1.00 54.53 95 ARG A O 1
ATOM 696 N N . ARG A 1 96 ? -6.631 2.729 -30.023 1.00 56.97 96 ARG A N 1
ATOM 697 C CA . ARG A 1 96 ? -7.182 3.496 -31.142 1.00 56.97 96 ARG A CA 1
ATOM 698 C C . ARG A 1 96 ? -6.090 4.478 -31.522 1.00 56.97 96 ARG A C 1
ATOM 700 O O . ARG A 1 96 ? -5.683 5.315 -30.721 1.00 56.97 96 ARG A O 1
ATOM 707 N N . SER A 1 97 ? -5.552 4.285 -32.714 1.00 56.84 97 SER A N 1
ATOM 708 C CA . SER A 1 97 ? -4.604 5.181 -33.344 1.00 56.84 97 SER A CA 1
ATOM 709 C C . SER A 1 97 ? -5.397 6.423 -33.735 1.00 56.84 97 SER A C 1
ATOM 711 O O . SER A 1 97 ? -5.743 6.617 -34.894 1.00 56.84 97 SER A O 1
ATOM 713 N N . GLU A 1 98 ? -5.792 7.228 -32.751 1.00 61.19 98 GLU A N 1
ATOM 714 C CA . GLU A 1 98 ? -6.249 8.570 -33.059 1.00 61.19 98 GLU A CA 1
ATOM 715 C C . GLU A 1 98 ? -5.034 9.349 -33.567 1.00 61.19 98 GLU A C 1
ATOM 717 O O . GLU A 1 98 ? -3.961 9.292 -32.946 1.00 61.19 98 GLU A O 1
ATOM 722 N N . PRO A 1 99 ? -5.154 10.039 -34.716 1.00 55.03 99 PRO A N 1
ATOM 723 C CA . PRO A 1 99 ? -4.114 10.942 -35.170 1.00 55.03 99 PRO A CA 1
ATOM 724 C C . PRO A 1 99 ? -3.824 11.903 -34.026 1.00 55.03 99 PRO A C 1
ATOM 726 O O . PRO A 1 99 ? -4.749 12.404 -33.395 1.00 55.03 99 PRO A O 1
ATOM 729 N N . ARG A 1 100 ? -2.545 12.139 -33.733 1.00 59.53 100 ARG A N 1
ATOM 730 C CA . ARG A 1 100 ? -2.107 13.069 -32.691 1.00 59.53 100 ARG A CA 1
ATOM 731 C C . ARG A 1 100 ? -2.708 14.445 -32.987 1.00 59.53 100 ARG A C 1
ATOM 733 O O . ARG A 1 100 ? -2.147 15.200 -33.781 1.00 59.53 100 ARG A O 1
ATOM 740 N N . THR A 1 101 ? -3.865 14.744 -32.397 1.00 60.72 101 THR A N 1
ATOM 741 C CA . THR A 1 101 ? -4.579 15.992 -32.646 1.00 60.72 101 THR A CA 1
ATOM 742 C C . THR A 1 101 ? -3.662 17.118 -32.214 1.00 60.72 101 THR A C 1
ATOM 744 O O . THR A 1 101 ? -3.180 17.170 -31.080 1.00 60.72 101 THR A O 1
ATOM 747 N N . THR A 1 102 ? -3.343 17.988 -33.164 1.00 69.62 102 THR A N 1
ATOM 748 C CA . THR A 1 102 ? -2.594 19.211 -32.900 1.00 69.62 102 THR A CA 1
ATOM 749 C C . THR A 1 102 ? -3.325 19.988 -31.804 1.00 69.62 102 THR A C 1
ATOM 751 O O . THR A 1 102 ? -4.552 19.930 -31.735 1.00 69.62 102 THR A O 1
ATOM 754 N N . GLN A 1 103 ? -2.597 20.696 -30.931 1.00 76.00 103 GLN A N 1
ATOM 755 C CA . GLN A 1 103 ? -3.234 21.466 -29.856 1.00 76.00 103 GLN A CA 1
ATOM 756 C C . GLN A 1 103 ? -4.386 22.322 -30.409 1.00 76.00 103 GLN A C 1
ATOM 758 O O . GLN A 1 103 ? -4.186 22.967 -31.446 1.00 76.00 103 GLN A O 1
ATOM 763 N N . PRO A 1 104 ? -5.549 22.365 -29.726 1.00 83.50 104 PRO A N 1
ATOM 764 C CA . PRO A 1 104 ? -6.674 23.182 -30.151 1.00 83.50 104 PRO A CA 1
ATOM 765 C C . PRO A 1 104 ? -6.217 24.610 -30.442 1.00 83.50 104 PRO A C 1
ATOM 767 O O . PRO A 1 104 ? -5.485 25.209 -29.650 1.00 83.50 104 PRO A O 1
ATOM 770 N N . THR A 1 105 ? -6.647 25.164 -31.575 1.00 82.31 105 THR A N 1
ATOM 771 C CA . THR A 1 105 ? -6.224 26.491 -32.054 1.00 82.31 105 THR A CA 1
ATOM 772 C C . THR A 1 105 ? -6.372 27.567 -30.979 1.00 82.31 105 THR A C 1
ATOM 774 O O . THR A 1 105 ? -5.498 28.417 -30.834 1.00 82.31 105 THR A O 1
ATOM 777 N N . VAL A 1 106 ? -7.423 27.470 -30.161 1.00 84.00 106 VAL A N 1
ATOM 778 C CA . VAL A 1 106 ? -7.684 28.357 -29.018 1.00 84.00 106 VAL A CA 1
ATOM 779 C C . VAL A 1 106 ? -6.529 28.386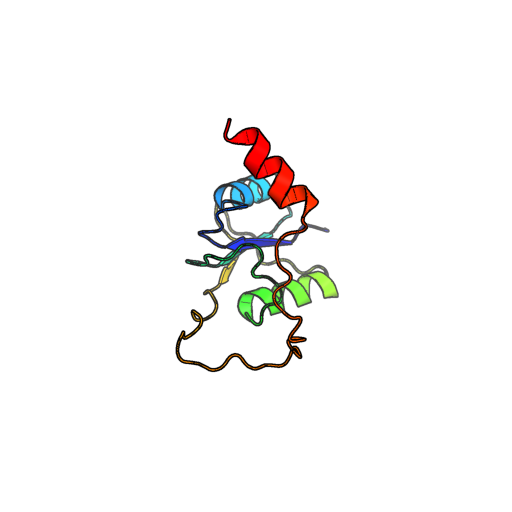 -28.009 1.00 84.00 106 VAL A C 1
ATOM 781 O O . VAL A 1 106 ? -6.082 29.462 -27.616 1.00 84.00 106 VAL A O 1
ATOM 784 N N . LEU A 1 107 ? -5.970 27.223 -27.665 1.00 80.56 107 LEU A N 1
ATOM 785 C CA . LEU A 1 107 ? -4.848 27.106 -26.734 1.00 80.56 107 LEU A CA 1
ATOM 786 C C . LEU A 1 107 ? -3.565 27.665 -27.357 1.00 80.56 107 LEU A C 1
ATOM 788 O O . LEU A 1 107 ? -2.797 28.376 -26.709 1.00 80.56 107 LEU A O 1
ATOM 792 N N . ARG A 1 108 ? -3.356 27.403 -28.651 1.00 87.31 108 ARG A N 1
ATOM 793 C CA . ARG A 1 108 ? -2.177 27.885 -29.379 1.00 87.31 108 ARG A CA 1
ATOM 794 C C . ARG A 1 108 ? -2.152 29.411 -29.496 1.00 87.31 108 ARG A C 1
ATOM 796 O O . ARG A 1 108 ? -1.076 30.005 -29.444 1.00 87.31 108 ARG A O 1
ATOM 803 N N . THR A 1 109 ? -3.316 30.037 -29.651 1.00 89.75 109 THR A N 1
ATOM 804 C CA . THR A 1 109 ? -3.459 31.498 -29.704 1.00 89.75 109 THR A CA 1
ATOM 805 C C . THR A 1 109 ? -3.193 32.126 -28.340 1.00 89.75 109 THR A C 1
ATOM 807 O O . THR A 1 109 ? -2.371 33.037 -28.257 1.00 89.75 109 THR A O 1
ATOM 810 N N . ALA A 1 110 ? -3.788 31.584 -27.273 1.00 88.31 110 ALA A N 1
ATOM 811 C CA . ALA A 1 110 ? -3.597 32.079 -25.908 1.00 88.31 110 ALA A CA 1
ATOM 812 C C . ALA A 1 110 ? -2.118 32.053 -25.469 1.00 88.31 110 ALA A C 1
ATOM 814 O O . ALA A 1 110 ? -1.607 33.011 -24.887 1.00 88.31 110 ALA A O 1
ATOM 815 N N . LEU A 1 111 ? -1.387 30.990 -25.822 1.00 86.88 111 LEU A N 1
ATOM 816 C CA . LEU A 1 111 ? 0.043 30.868 -25.516 1.00 86.88 111 LEU A CA 1
ATOM 817 C C . LEU A 1 111 ? 0.929 31.836 -26.317 1.00 86.88 111 LEU A C 1
ATOM 819 O O . LEU A 1 111 ? 2.030 32.163 -25.879 1.00 86.88 111 LEU A O 1
ATOM 823 N N . ARG A 1 112 ? 0.483 32.293 -27.493 1.00 88.56 112 ARG A N 1
ATOM 824 C CA . ARG A 1 112 ? 1.209 33.288 -28.301 1.00 88.56 112 ARG A CA 1
ATOM 825 C C . ARG A 1 112 ? 0.975 34.709 -27.808 1.00 88.56 112 ARG A C 1
ATOM 827 O O . ARG A 1 112 ? 1.908 35.504 -27.846 1.00 88.56 112 ARG A O 1
ATOM 834 N N . SER A 1 113 ? -0.233 35.026 -27.343 1.00 81.12 113 SER A N 1
ATOM 835 C CA . SER A 1 113 ? -0.531 36.326 -26.733 1.00 81.12 113 SER A CA 1
ATOM 836 C C . SER A 1 113 ? 0.187 36.517 -25.399 1.00 81.12 113 SER A C 1
ATOM 838 O O . SER A 1 113 ? 0.637 37.617 -25.125 1.00 81.12 113 SER A O 1
ATOM 840 N N . ALA A 1 114 ? 0.372 35.448 -24.620 1.00 72.19 114 ALA A N 1
ATOM 841 C CA . ALA A 1 114 ? 1.071 35.493 -23.331 1.00 72.19 114 ALA A CA 1
ATOM 842 C C . ALA A 1 114 ? 2.610 35.604 -23.435 1.00 72.19 114 ALA A C 1
ATOM 844 O O . ALA A 1 114 ? 3.293 35.640 -22.417 1.00 72.19 114 ALA A O 1
ATOM 845 N N . ARG A 1 115 ? 3.170 35.601 -24.653 1.00 78.69 115 ARG A N 1
ATOM 846 C CA . ARG A 1 115 ? 4.617 35.729 -24.922 1.00 78.69 115 ARG A CA 1
ATOM 847 C C . ARG A 1 115 ? 5.029 37.133 -25.392 1.00 78.69 115 ARG A C 1
ATOM 849 O O . ARG A 1 115 ? 6.167 37.294 -25.827 1.00 78.69 115 ARG A O 1
ATOM 856 N N . ARG A 1 116 ? 4.113 38.104 -25.368 1.00 54.66 116 ARG A N 1
ATOM 857 C CA . ARG A 1 116 ? 4.392 39.528 -25.594 1.00 54.66 116 ARG A CA 1
ATOM 858 C C . ARG A 1 116 ? 4.347 40.240 -24.256 1.00 54.66 116 ARG A C 1
ATOM 860 O O . ARG A 1 116 ? 5.359 40.888 -23.935 1.00 54.66 116 ARG A O 1
#

InterPro domains:
  IPR013595 Peptidase S33 tripeptidyl aminopeptidase-like, C-terminal [PF08386] (4-67)